Protein AF-A0A6A0BE75-F1 (afdb_monomer_lite)

Organism: NCBI:txid2709157

Sequence (128 aa):
MAEKKIVRLNNDYTNQRLNTLQTSYKKVPKRKHLGLILITVILLMALPTINLVKSYETLQSRKALKAEYQEKSVALDKQVEIKKADIKKLKDPIFVEKYARAKFSYSKDGEKVFSIPELADGGMTKGK

Foldseek 3Di:
DDDDPDDDDPDPVVVVVVVVVVVVVPPDPPCVCVVVVVVVVVVVVVVVVVVVVVVVVVVVVVVVVVVVVVVVVVLVVVVVVLVVVVVVLVPDPVLVVQLCCQQVVDDDPPDDHDHDPVCNRSPRDDDD

pLDDT: mean 81.22, std 9.72, range [45.25, 93.0]

Secondary structure (DSSP, 8-state):
------PPP--HHHHHHHHHHHHHHT-----TTHHHHHHHHHHHHHHHHHHHHHHHHHHHHHHHHHHHHHHHHHHHHHHHHHHHHHHHHHT-HHHHHHHHHHHH----TTPPP---GGGTTTT-----

Structure (mmCIF, N/CA/C/O backbone):
data_AF-A0A6A0BE75-F1
#
_entry.id   AF-A0A6A0BE75-F1
#
loop_
_atom_site.group_PDB
_atom_site.id
_atom_site.type_symbol
_atom_site.label_atom_id
_atom_site.label_alt_id
_atom_site.label_comp_id
_atom_site.label_asym_id
_atom_site.label_entity_id
_atom_site.label_seq_id
_atom_site.pdbx_PDB_ins_code
_atom_site.Cartn_x
_atom_site.Cartn_y
_atom_site.Cartn_z
_atom_site.occupancy
_atom_site.B_iso_or_equiv
_atom_site.auth_seq_id
_atom_site.auth_comp_id
_atom_site.auth_asym_id
_atom_site.auth_atom_id
_atom_site.pdbx_PDB_model_num
ATOM 1 N N . MET A 1 1 ? -67.648 15.003 59.888 1.00 45.25 1 MET A N 1
ATOM 2 C CA . MET A 1 1 ? -67.403 13.561 59.659 1.00 45.25 1 MET A CA 1
ATOM 3 C C . MET A 1 1 ? -66.865 12.993 60.964 1.00 45.25 1 MET A C 1
ATOM 5 O O . MET A 1 1 ? -65.898 13.544 61.466 1.00 45.25 1 MET A O 1
ATOM 9 N N . ALA A 1 2 ? -67.544 12.024 61.584 1.00 56.28 2 ALA A N 1
ATOM 10 C CA . ALA A 1 2 ? -67.184 11.537 62.919 1.00 56.28 2 ALA A CA 1
ATOM 11 C C . ALA A 1 2 ? -65.972 10.592 62.858 1.00 56.28 2 ALA A C 1
ATOM 13 O O . ALA A 1 2 ? -65.970 9.630 62.090 1.00 56.28 2 ALA A O 1
ATOM 14 N N . GLU A 1 3 ? -64.948 10.868 63.665 1.00 64.25 3 GLU A N 1
ATOM 15 C CA . GLU A 1 3 ? -63.747 10.044 63.776 1.00 64.25 3 GLU A CA 1
ATOM 16 C C . GLU A 1 3 ? -64.084 8.732 64.497 1.00 64.25 3 GLU A C 1
ATOM 18 O O . GLU A 1 3 ? -64.450 8.703 65.674 1.00 64.25 3 GLU A O 1
ATOM 23 N N . LYS A 1 4 ? -64.011 7.616 63.767 1.00 66.94 4 LYS A N 1
ATOM 24 C CA . LYS A 1 4 ? -64.280 6.288 64.319 1.00 66.94 4 LYS A CA 1
ATOM 25 C C . LYS A 1 4 ? -63.107 5.883 65.212 1.00 66.94 4 LYS A C 1
ATOM 27 O O . LYS A 1 4 ? -62.081 5.416 64.725 1.00 66.94 4 LYS A O 1
ATOM 32 N N . LYS A 1 5 ? -63.265 6.046 66.526 1.00 66.62 5 LYS A N 1
ATOM 33 C CA . LYS A 1 5 ? -62.273 5.640 67.528 1.00 66.62 5 LYS A CA 1
ATOM 34 C C . LYS A 1 5 ? -62.240 4.113 67.650 1.00 66.62 5 LYS A C 1
ATOM 36 O O . LYS A 1 5 ? -63.008 3.515 68.400 1.00 66.62 5 LYS A O 1
ATOM 41 N N . ILE A 1 6 ? -61.370 3.468 66.880 1.00 70.44 6 ILE A N 1
ATOM 42 C CA . ILE A 1 6 ? -61.184 2.014 66.932 1.00 70.44 6 ILE A CA 1
ATOM 43 C C . ILE A 1 6 ? -60.235 1.696 68.092 1.00 70.44 6 ILE A C 1
ATOM 45 O O . ILE A 1 6 ? -59.037 1.968 68.021 1.00 70.44 6 ILE A O 1
ATOM 49 N N . VAL A 1 7 ? -60.768 1.122 69.172 1.00 73.38 7 VAL A N 1
ATOM 50 C CA . VAL A 1 7 ? -59.958 0.631 70.294 1.00 73.38 7 VAL A CA 1
ATOM 51 C C . VAL A 1 7 ? -59.399 -0.737 69.921 1.00 73.38 7 VAL A C 1
ATOM 53 O O . VAL A 1 7 ? -60.139 -1.655 69.572 1.00 73.38 7 VAL A O 1
ATOM 56 N N . ARG A 1 8 ? -58.073 -0.868 69.958 1.00 69.12 8 ARG A N 1
ATOM 57 C CA . ARG A 1 8 ? -57.385 -2.132 69.686 1.00 69.12 8 ARG A CA 1
ATOM 58 C C . ARG A 1 8 ? -57.340 -2.950 70.973 1.00 69.12 8 ARG A C 1
ATOM 60 O O . ARG A 1 8 ? -57.074 -2.402 72.039 1.00 69.12 8 ARG A O 1
ATOM 67 N N . LEU A 1 9 ? -57.574 -4.253 70.866 1.00 78.25 9 LEU A N 1
ATOM 68 C CA . LEU A 1 9 ? -57.411 -5.174 71.988 1.00 78.25 9 LEU A CA 1
ATOM 69 C C . LEU A 1 9 ? -55.919 -5.270 72.332 1.00 78.25 9 LEU A C 1
ATOM 71 O O . LEU A 1 9 ? -55.118 -5.700 71.502 1.00 78.25 9 LEU A O 1
ATOM 75 N N . ASN A 1 10 ? -55.549 -4.843 73.541 1.00 77.31 10 ASN A N 1
ATOM 76 C CA . ASN A 1 10 ? -54.196 -5.005 74.063 1.00 77.31 10 ASN A CA 1
ATOM 77 C C . ASN A 1 10 ? -54.079 -6.401 74.681 1.00 77.31 10 ASN A C 1
ATOM 79 O O . ASN A 1 10 ? -54.441 -6.605 75.837 1.00 77.31 10 ASN A O 1
ATOM 83 N N . ASN A 1 11 ? -53.658 -7.377 73.879 1.00 86.06 11 ASN A N 1
ATOM 84 C CA . ASN A 1 11 ? -53.368 -8.723 74.355 1.00 86.06 11 ASN A CA 1
ATOM 85 C C . ASN A 1 11 ? -52.133 -9.301 73.653 1.00 86.06 11 ASN A C 1
ATOM 87 O O . ASN A 1 11 ? -51.757 -8.883 72.550 1.00 86.06 11 ASN A O 1
ATOM 91 N N . ASP A 1 12 ? -51.519 -10.291 74.295 1.00 84.00 12 ASP A N 1
ATOM 92 C CA . ASP A 1 12 ? -50.271 -10.897 73.826 1.00 84.00 12 ASP A CA 1
ATOM 93 C C . ASP A 1 12 ? -50.418 -11.534 72.442 1.00 84.00 12 ASP A C 1
ATOM 95 O O . ASP A 1 12 ? -49.524 -11.419 71.603 1.00 84.00 12 ASP A O 1
ATOM 99 N N . TYR A 1 13 ? -51.582 -12.121 72.154 1.00 84.25 13 TYR A N 1
ATOM 100 C CA . TYR A 1 13 ? -51.882 -12.729 70.859 1.00 84.25 13 TYR A CA 1
ATOM 101 C C . TYR A 1 13 ? -51.877 -11.705 69.710 1.00 84.25 13 TYR A C 1
ATOM 103 O O . TYR A 1 13 ? -51.253 -11.919 68.667 1.00 84.25 13 TYR A O 1
ATOM 111 N N . THR A 1 14 ? -52.530 -10.557 69.900 1.00 84.31 14 THR A N 1
ATOM 112 C CA . THR A 1 14 ? -52.620 -9.481 68.900 1.00 84.31 14 THR A CA 1
ATOM 113 C C . THR A 1 14 ? -51.251 -8.845 68.688 1.00 84.31 14 THR A C 1
ATOM 115 O O . THR A 1 14 ? -50.860 -8.593 67.546 1.00 84.31 14 THR A O 1
ATOM 118 N N . ASN A 1 15 ? -50.482 -8.661 69.763 1.00 84.38 15 ASN A N 1
ATOM 119 C CA . ASN A 1 15 ? -49.119 -8.137 69.695 1.00 84.38 15 ASN A CA 1
ATOM 120 C C . ASN A 1 15 ? -48.167 -9.106 68.966 1.00 84.38 15 ASN A C 1
ATOM 122 O O . ASN A 1 15 ? -47.417 -8.684 68.082 1.00 84.38 15 ASN A O 1
ATOM 126 N N . GLN A 1 16 ? -48.240 -10.414 69.237 1.00 85.62 16 GLN A N 1
ATOM 127 C CA . GLN A 1 16 ? -47.463 -11.426 68.508 1.00 85.62 16 GLN A CA 1
ATOM 128 C C . GLN A 1 16 ? -47.844 -11.500 67.023 1.00 85.62 16 GLN A C 1
ATOM 130 O O . GLN A 1 16 ? -46.965 -11.559 66.154 1.00 85.62 16 GLN A O 1
ATOM 135 N N . ARG A 1 17 ? -49.140 -11.443 66.697 1.00 84.38 17 ARG A N 1
ATOM 136 C CA . ARG A 1 17 ? -49.616 -11.432 65.304 1.00 84.38 17 ARG A CA 1
ATOM 137 C C . ARG A 1 17 ? -49.134 -10.188 64.553 1.00 84.38 17 ARG A C 1
ATOM 139 O O . ARG A 1 17 ? -48.715 -10.284 63.403 1.00 84.38 17 ARG A O 1
ATOM 146 N N . LEU A 1 18 ? -49.129 -9.026 65.200 1.00 83.44 18 LEU A N 1
ATOM 147 C CA . LEU A 1 18 ? -48.601 -7.795 64.609 1.00 83.44 18 LEU A CA 1
ATOM 148 C C . LEU A 1 18 ? -47.086 -7.858 64.401 1.00 83.44 18 LEU A C 1
ATOM 150 O O . LEU A 1 18 ? -46.615 -7.481 63.331 1.00 83.44 18 LEU A O 1
ATOM 154 N N . ASN A 1 19 ? -46.327 -8.386 65.362 1.00 81.88 19 ASN A N 1
ATOM 155 C CA . ASN A 1 19 ? -44.876 -8.546 65.231 1.00 81.88 19 ASN A CA 1
ATOM 156 C C . ASN A 1 19 ? -44.491 -9.548 64.126 1.00 81.88 19 ASN A C 1
ATOM 158 O O . ASN A 1 19 ? -43.562 -9.307 63.353 1.00 81.88 19 ASN A O 1
ATOM 162 N N . THR A 1 20 ? -45.231 -10.650 63.980 1.00 80.94 20 THR A N 1
ATOM 163 C CA . THR A 1 20 ? -45.013 -11.631 62.897 1.00 80.94 20 THR A CA 1
ATOM 164 C C . THR A 1 20 ? -45.361 -11.066 61.517 1.00 80.94 20 THR A C 1
ATOM 166 O O . THR A 1 20 ? -44.637 -11.301 60.547 1.00 80.94 20 THR A O 1
ATOM 169 N N . LEU A 1 21 ? -46.411 -10.246 61.419 1.00 80.06 21 LEU A N 1
ATOM 170 C CA . LEU A 1 21 ? -46.724 -9.511 60.193 1.00 80.06 21 LEU A CA 1
ATOM 171 C C . LEU A 1 21 ? -45.642 -8.469 59.886 1.00 80.06 21 LEU A C 1
ATOM 173 O O . LEU A 1 21 ? -45.099 -8.464 58.785 1.00 80.06 21 LEU A O 1
ATOM 177 N N . GLN A 1 22 ? -45.250 -7.641 60.855 1.00 74.81 22 GLN A N 1
ATOM 178 C CA . GLN A 1 22 ? -44.204 -6.631 60.666 1.00 74.81 22 GLN A CA 1
ATOM 179 C C . GLN A 1 22 ? -42.858 -7.242 60.266 1.00 74.81 22 GLN A C 1
ATOM 181 O O . GLN A 1 22 ? -42.190 -6.704 59.389 1.00 74.81 22 GLN A O 1
ATOM 186 N N . THR A 1 23 ? -42.461 -8.373 60.851 1.00 68.94 23 THR A N 1
ATOM 187 C CA . THR A 1 23 ? -41.228 -9.075 60.455 1.00 68.94 23 THR A CA 1
ATOM 188 C C . THR A 1 23 ? -41.327 -9.682 59.056 1.00 68.94 23 THR A C 1
ATOM 190 O O . THR A 1 23 ? -40.330 -9.695 58.337 1.00 68.94 23 THR A O 1
ATOM 193 N N . SER A 1 24 ? -42.515 -10.114 58.625 1.00 66.94 24 SER A N 1
ATOM 194 C CA . SER A 1 24 ? -42.754 -10.604 57.260 1.00 66.94 24 SER A CA 1
ATOM 195 C C . SER A 1 24 ? -42.716 -9.475 56.223 1.00 66.94 24 SER A C 1
ATOM 197 O O . SER A 1 24 ? -42.100 -9.641 55.175 1.00 66.94 24 SER A O 1
ATOM 199 N N . TYR A 1 25 ? -43.281 -8.305 56.540 1.00 64.44 25 TYR A N 1
ATOM 200 C CA . TYR A 1 25 ? -43.224 -7.110 55.685 1.00 64.44 25 TYR A CA 1
ATOM 201 C C . TYR A 1 25 ? -41.837 -6.443 55.666 1.00 64.44 25 TYR A C 1
ATOM 203 O O . TYR A 1 25 ? -41.450 -5.858 54.659 1.00 64.44 25 TYR A O 1
ATOM 211 N N . LYS A 1 26 ? -41.058 -6.549 56.752 1.00 61.91 26 LYS A N 1
ATOM 212 C CA . LYS A 1 26 ? -39.692 -5.998 56.853 1.00 61.91 26 LYS A CA 1
ATOM 213 C C . LYS A 1 26 ? -38.597 -6.931 56.332 1.00 61.91 26 LYS A C 1
ATOM 215 O O . LYS A 1 26 ? -37.424 -6.552 56.359 1.00 61.91 26 LYS A O 1
ATOM 220 N N . LYS A 1 27 ? -38.926 -8.137 55.850 1.00 64.44 27 LYS A N 1
ATOM 221 C CA . LYS A 1 27 ? -37.949 -9.015 55.188 1.00 64.44 27 LYS A CA 1
ATOM 222 C C . LYS A 1 27 ? -37.565 -8.419 53.834 1.00 64.44 27 LYS A C 1
ATOM 224 O O . LYS A 1 27 ? -38.110 -8.778 52.795 1.00 64.44 27 LYS A O 1
ATOM 229 N N . VAL A 1 28 ? -36.582 -7.521 53.853 1.00 65.88 28 VAL A N 1
ATOM 230 C CA . VAL A 1 28 ? -35.883 -7.082 52.646 1.00 65.88 28 VAL A CA 1
ATOM 231 C C . VAL A 1 28 ? -35.330 -8.322 51.937 1.00 65.88 28 VAL A C 1
ATOM 233 O O . VAL A 1 28 ? -34.631 -9.126 52.569 1.00 65.88 28 VAL A O 1
ATOM 236 N N . PRO A 1 29 ? -35.646 -8.522 50.646 1.00 68.81 29 PRO A N 1
ATOM 237 C CA . PRO A 1 29 ? -35.122 -9.654 49.904 1.00 68.81 29 PRO A CA 1
ATOM 238 C C . PRO A 1 29 ? -33.595 -9.586 49.947 1.00 68.81 29 PRO A C 1
ATOM 240 O O . PRO A 1 29 ? -33.004 -8.540 49.672 1.00 68.81 29 PRO A O 1
ATOM 243 N N . LYS A 1 30 ? -32.945 -10.695 50.317 1.00 68.75 30 LYS A N 1
ATOM 244 C CA . LYS A 1 30 ? -31.483 -10.788 50.437 1.00 68.75 30 LYS A CA 1
ATOM 245 C C . LYS A 1 30 ? -30.841 -10.780 49.044 1.00 68.75 30 LYS A C 1
ATOM 247 O O . LYS A 1 30 ? -30.305 -11.781 48.586 1.00 68.75 30 LYS A O 1
ATOM 252 N N . ARG A 1 31 ? -30.866 -9.633 48.365 1.00 71.50 31 ARG A N 1
ATOM 253 C CA . ARG A 1 31 ? -30.269 -9.390 47.041 1.00 71.50 31 ARG A CA 1
ATOM 254 C C . ARG A 1 31 ? -28.756 -9.153 47.141 1.00 71.50 31 ARG A C 1
ATOM 256 O O . ARG A 1 31 ? -28.213 -8.294 46.458 1.00 71.50 31 ARG A O 1
ATOM 263 N N . LYS A 1 32 ? -28.068 -9.902 48.011 1.00 73.06 32 LYS A N 1
ATOM 264 C CA . LYS A 1 32 ? -26.640 -9.700 48.321 1.00 73.06 32 LYS A CA 1
ATOM 265 C C . LYS A 1 32 ? -25.751 -9.858 47.084 1.00 73.06 32 LYS A C 1
ATOM 267 O O . LYS A 1 32 ? -24.742 -9.181 46.958 1.00 73.06 32 LYS A O 1
ATOM 272 N N . HIS A 1 33 ? -26.171 -10.714 46.154 1.00 79.94 33 HIS A N 1
ATOM 273 C CA . HIS A 1 33 ? -25.459 -10.980 44.907 1.00 79.94 33 HIS A CA 1
ATOM 274 C C . HIS A 1 33 ? -25.910 -10.089 43.745 1.00 79.94 33 HIS A C 1
ATOM 276 O O . HIS A 1 33 ? -25.259 -10.092 42.710 1.00 79.94 33 HIS A O 1
ATOM 282 N N . LEU A 1 34 ? -26.985 -9.300 43.894 1.00 83.19 34 LEU A N 1
ATOM 283 C CA . LEU A 1 34 ? -27.497 -8.476 42.794 1.00 83.19 34 LEU A CA 1
ATOM 284 C C . LEU A 1 34 ? -26.501 -7.377 42.402 1.00 83.19 34 LEU A C 1
ATOM 286 O O . LEU A 1 34 ? -26.330 -7.116 41.219 1.00 83.19 34 LEU A O 1
ATOM 290 N N . GLY A 1 35 ? -25.796 -6.793 43.376 1.00 84.06 35 GLY A N 1
ATOM 291 C CA . GLY A 1 35 ? -24.708 -5.850 43.098 1.00 84.06 35 GLY A CA 1
ATOM 292 C C . GLY A 1 35 ? -23.541 -6.505 42.356 1.00 84.06 35 GLY A C 1
ATOM 293 O O . GLY A 1 35 ? -23.028 -5.934 41.401 1.00 84.06 35 GLY A O 1
ATOM 294 N N . LEU A 1 36 ? -23.178 -7.738 42.734 1.00 86.75 36 LEU A N 1
ATOM 295 C CA . LEU A 1 36 ? -22.124 -8.506 42.064 1.00 86.75 36 LEU A CA 1
ATOM 296 C C . LEU A 1 36 ? -22.502 -8.826 40.608 1.00 86.75 36 LEU A C 1
ATOM 298 O O . LEU A 1 36 ? -21.681 -8.647 39.718 1.00 86.75 36 LEU A O 1
ATOM 302 N N . ILE A 1 37 ? -23.754 -9.239 40.371 1.00 89.44 37 ILE A N 1
ATOM 303 C CA . ILE A 1 37 ? -24.296 -9.517 39.031 1.00 89.44 37 ILE A CA 1
ATOM 304 C C . ILE A 1 37 ? -24.321 -8.243 38.174 1.00 89.44 37 ILE A C 1
ATOM 306 O O . ILE A 1 37 ? -24.013 -8.280 36.987 1.00 89.44 37 ILE A O 1
ATOM 310 N N . LEU A 1 38 ? -24.666 -7.096 38.763 1.00 89.06 3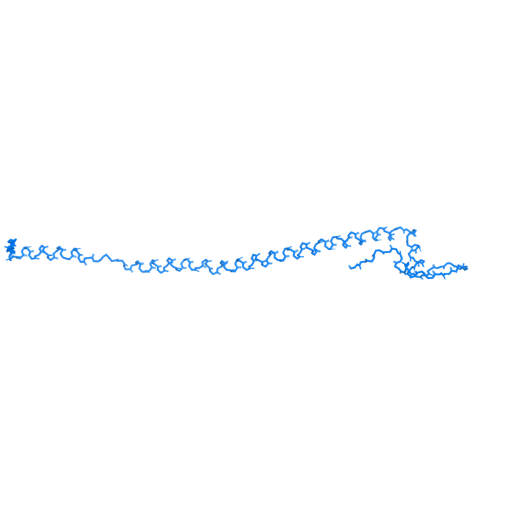8 LEU A N 1
ATOM 311 C CA . LEU A 1 38 ? -24.683 -5.825 38.041 1.00 89.06 38 LEU A CA 1
ATOM 312 C C . LEU A 1 38 ? -23.268 -5.414 37.596 1.00 89.06 38 LEU A C 1
ATOM 314 O O . LEU A 1 38 ? -23.072 -5.010 36.452 1.00 89.06 38 LEU A O 1
ATOM 318 N N . ILE A 1 39 ? -22.276 -5.583 38.474 1.00 89.56 39 ILE A N 1
ATOM 319 C CA . ILE A 1 39 ? -20.865 -5.309 38.168 1.00 89.56 39 ILE A CA 1
ATOM 320 C C . ILE A 1 39 ? -20.350 -6.255 37.078 1.00 89.56 39 ILE A C 1
ATOM 322 O O . ILE A 1 39 ? -19.684 -5.799 36.150 1.00 89.56 39 ILE A O 1
ATOM 326 N N . THR A 1 40 ? -20.675 -7.551 37.137 1.00 90.00 40 THR A N 1
ATOM 327 C CA . THR A 1 40 ? -20.229 -8.507 36.111 1.00 90.00 40 THR A CA 1
ATOM 328 C C . THR A 1 40 ? -20.853 -8.237 34.745 1.00 90.00 40 THR A C 1
ATOM 330 O O . THR A 1 40 ? -20.150 -8.353 33.744 1.00 90.00 40 THR A O 1
ATOM 333 N N . VAL A 1 41 ? -22.122 -7.822 34.676 1.00 90.75 41 VAL A N 1
ATOM 334 C CA . VAL A 1 41 ? -22.771 -7.433 33.409 1.00 90.75 41 VAL A CA 1
ATOM 335 C C . VAL A 1 41 ? -22.117 -6.188 32.801 1.00 90.75 41 VAL A C 1
ATOM 337 O O . VAL A 1 41 ? -21.829 -6.176 31.604 1.00 90.75 41 VAL A O 1
ATOM 340 N N . ILE A 1 42 ? -21.823 -5.167 33.613 1.00 88.69 42 ILE A N 1
ATOM 341 C CA . ILE A 1 42 ? -21.121 -3.956 33.152 1.00 88.69 42 ILE A CA 1
ATOM 342 C C . ILE A 1 42 ? -19.719 -4.311 32.640 1.00 88.69 42 ILE A C 1
ATOM 344 O O . ILE A 1 42 ? -19.310 -3.844 31.577 1.00 88.69 42 ILE A O 1
ATOM 348 N N . LEU A 1 43 ? -19.001 -5.178 33.356 1.00 90.00 43 LEU A N 1
ATOM 349 C CA . LEU A 1 43 ? -17.661 -5.613 32.968 1.00 90.00 43 LEU A CA 1
ATOM 350 C C . LEU A 1 43 ? -17.680 -6.417 31.656 1.00 90.00 43 LEU A C 1
ATOM 352 O O . LEU A 1 43 ? -16.861 -6.170 30.773 1.00 90.00 43 LEU A O 1
ATOM 356 N N . LEU A 1 44 ? -18.648 -7.324 31.490 1.00 88.44 44 LEU A N 1
ATOM 357 C CA . LEU A 1 44 ? -18.837 -8.098 30.258 1.00 88.44 44 LEU A CA 1
ATOM 358 C C . LEU A 1 44 ? -19.148 -7.212 29.048 1.00 88.44 44 LEU A C 1
ATOM 360 O O . LEU A 1 44 ? -18.666 -7.500 27.955 1.00 88.44 44 LEU A O 1
ATOM 364 N N . MET A 1 45 ? -19.912 -6.130 29.230 1.00 84.00 45 MET A N 1
ATOM 365 C CA . MET A 1 45 ? -20.172 -5.166 28.157 1.00 84.00 45 MET A CA 1
ATOM 366 C C . MET A 1 45 ? -18.978 -4.254 27.849 1.00 84.00 45 MET A C 1
ATOM 368 O O . MET A 1 45 ? -18.827 -3.834 26.705 1.00 84.00 45 MET A O 1
ATOM 372 N N . ALA A 1 46 ? -18.117 -3.956 28.824 1.00 80.31 46 ALA A N 1
ATOM 373 C CA . ALA A 1 46 ? -16.960 -3.080 28.629 1.00 80.31 46 ALA A CA 1
ATOM 374 C C . ALA A 1 46 ? -15.794 -3.751 27.873 1.00 80.31 46 ALA A C 1
ATOM 376 O O . ALA A 1 46 ? -15.031 -3.077 27.186 1.00 80.31 46 ALA A O 1
ATOM 377 N N . LEU A 1 47 ? -15.644 -5.074 27.964 1.00 73.00 47 LEU A N 1
ATOM 378 C CA . LEU A 1 47 ? -14.576 -5.810 27.271 1.00 73.00 47 LEU A CA 1
ATOM 379 C C . LEU A 1 47 ? -14.625 -5.700 25.726 1.00 73.00 47 LEU A C 1
ATOM 381 O O . LEU A 1 47 ? -13.590 -5.401 25.124 1.00 73.00 47 LEU A O 1
ATOM 385 N N . PRO A 1 48 ? -15.771 -5.902 25.043 1.00 75.25 48 PRO A N 1
ATOM 386 C CA . PRO A 1 48 ? -15.834 -5.823 23.581 1.00 75.25 48 PRO A CA 1
ATOM 387 C C . PRO A 1 48 ? -15.747 -4.392 23.028 1.00 75.25 48 PRO A C 1
ATOM 389 O O . PRO A 1 48 ? -15.339 -4.212 21.878 1.00 75.25 48 PRO A O 1
ATOM 392 N N . THR A 1 49 ? -16.084 -3.360 23.810 1.00 69.00 49 THR A N 1
ATOM 393 C CA . THR A 1 49 ? -16.111 -1.970 23.314 1.00 69.00 49 THR A CA 1
ATOM 394 C C . THR A 1 49 ? -14.716 -1.415 23.026 1.00 69.00 49 THR A C 1
ATOM 396 O O . THR A 1 49 ? -14.550 -0.648 22.077 1.00 69.00 49 THR A O 1
ATOM 399 N N . ILE A 1 50 ? -13.687 -1.869 23.749 1.00 69.38 50 ILE A N 1
ATOM 400 C CA . ILE A 1 50 ? -12.286 -1.457 23.537 1.00 69.38 50 ILE A CA 1
ATOM 401 C C . ILE A 1 50 ? -11.782 -1.873 22.141 1.00 69.38 50 ILE A C 1
ATOM 403 O O . ILE A 1 50 ? -10.937 -1.201 21.544 1.00 69.38 50 ILE A O 1
ATOM 407 N N . ASN A 1 51 ? -12.315 -2.966 21.586 1.00 69.38 51 ASN A N 1
ATOM 408 C CA . ASN A 1 51 ? -11.891 -3.497 20.289 1.00 69.38 51 ASN A CA 1
ATOM 409 C C . ASN A 1 51 ? -12.621 -2.838 19.099 1.00 69.38 51 ASN A C 1
ATOM 411 O O . ASN A 1 51 ? -12.143 -2.871 17.962 1.00 69.38 51 ASN A O 1
ATOM 415 N N . LEU A 1 52 ? -13.765 -2.196 19.353 1.00 67.69 52 LEU A N 1
ATOM 416 C CA . LEU A 1 52 ? -14.626 -1.622 18.317 1.00 67.69 52 LEU A CA 1
ATOM 417 C C . LEU A 1 52 ? -14.003 -0.381 17.658 1.00 67.69 52 LEU A C 1
ATOM 419 O O . LEU A 1 52 ? -14.038 -0.244 16.438 1.00 67.69 52 LEU A O 1
ATOM 423 N N . VAL A 1 53 ? -13.366 0.487 18.450 1.00 69.38 53 VAL A N 1
ATOM 424 C CA . VAL A 1 53 ? -12.708 1.710 17.948 1.00 69.38 53 VAL A CA 1
ATOM 425 C C . VAL A 1 53 ? -11.502 1.363 17.072 1.00 69.38 53 VAL A C 1
ATOM 427 O O . VAL A 1 53 ? -11.368 1.873 15.962 1.00 69.38 53 VAL A O 1
ATOM 430 N N . LYS A 1 54 ? -10.671 0.407 17.511 1.00 69.31 54 LYS A N 1
ATOM 431 C CA . LYS A 1 54 ? -9.546 -0.104 16.708 1.00 69.31 54 LYS A CA 1
ATOM 432 C C . LYS A 1 54 ? -10.024 -0.729 15.398 1.00 69.31 54 LYS A C 1
ATOM 434 O O . LYS A 1 54 ? -9.372 -0.586 14.366 1.00 69.31 54 LYS A O 1
ATOM 439 N N . SER A 1 55 ? -11.177 -1.393 15.419 1.00 70.12 55 SER A N 1
ATOM 440 C CA . SER A 1 55 ? -11.778 -1.977 14.218 1.00 70.12 55 SER A CA 1
ATOM 441 C C . SER A 1 55 ? -12.197 -0.906 13.203 1.00 70.12 55 SER A C 1
ATOM 443 O O . SER A 1 55 ? -12.029 -1.119 12.008 1.00 70.12 55 SER A O 1
ATOM 445 N N . TYR A 1 56 ? -12.660 0.266 13.649 1.00 71.50 56 TYR A N 1
ATOM 446 C CA . TYR A 1 56 ? -13.005 1.379 12.755 1.00 71.50 56 TYR A CA 1
ATOM 447 C C . TYR A 1 56 ? -11.773 2.039 12.122 1.00 71.50 56 TYR A C 1
ATOM 449 O O . TYR A 1 56 ? -11.718 2.190 10.900 1.00 71.50 56 TYR A O 1
ATOM 457 N N . GLU A 1 57 ? -10.756 2.351 12.926 1.00 74.94 57 GLU A N 1
ATOM 458 C CA . GLU A 1 57 ? -9.485 2.923 12.447 1.00 74.94 57 GLU A CA 1
ATOM 459 C C . GLU A 1 57 ? -8.771 1.990 11.451 1.00 74.94 57 GLU A C 1
ATOM 461 O O . GLU A 1 57 ? -8.278 2.396 10.391 1.00 74.94 57 GLU A O 1
ATOM 466 N N . THR A 1 58 ? -8.767 0.687 11.744 1.00 74.75 58 THR A N 1
ATOM 467 C CA . THR A 1 58 ? -8.184 -0.319 10.843 1.00 74.75 58 THR A CA 1
ATOM 468 C C . THR A 1 58 ? -8.990 -0.485 9.554 1.00 74.75 58 THR A C 1
ATOM 470 O O . THR A 1 58 ? -8.409 -0.756 8.504 1.00 74.75 58 THR A O 1
ATOM 473 N N . LEU A 1 59 ? -10.311 -0.290 9.578 1.00 78.88 59 LEU A N 1
ATOM 474 C CA . LEU A 1 59 ? -11.134 -0.354 8.369 1.00 78.88 59 LEU A CA 1
ATOM 475 C C . LEU A 1 59 ? -10.845 0.818 7.424 1.00 78.88 59 LEU A C 1
ATOM 477 O O . LEU A 1 59 ? -10.746 0.623 6.211 1.00 78.88 59 LEU A O 1
ATOM 481 N N . GLN A 1 60 ? -10.697 2.023 7.976 1.00 78.31 60 GLN A N 1
ATOM 482 C CA . GLN A 1 60 ? -10.440 3.229 7.194 1.00 78.31 60 GLN A CA 1
ATOM 483 C C . GLN A 1 60 ? -9.042 3.204 6.568 1.00 78.31 60 GLN A C 1
ATOM 485 O O . GLN A 1 60 ? -8.901 3.420 5.362 1.00 78.31 60 GLN A O 1
ATOM 490 N N . SER A 1 61 ? -8.024 2.843 7.352 1.00 76.12 61 SER A N 1
ATOM 491 C CA . SER A 1 61 ? -6.654 2.667 6.850 1.00 76.12 61 SER A CA 1
ATOM 492 C C . SER A 1 61 ? -6.566 1.589 5.767 1.00 76.12 61 SER A C 1
ATOM 494 O O . SER A 1 61 ? -5.924 1.811 4.745 1.00 76.12 61 SER A O 1
ATOM 496 N N . ARG A 1 62 ? -7.277 0.459 5.906 1.00 78.19 62 ARG A N 1
ATOM 497 C CA . ARG A 1 62 ? -7.342 -0.584 4.863 1.00 78.19 62 ARG A CA 1
ATOM 498 C C . ARG A 1 62 ? -8.030 -0.115 3.582 1.00 78.19 62 ARG A C 1
ATOM 500 O O . ARG A 1 62 ? -7.613 -0.522 2.500 1.00 78.19 62 ARG A O 1
ATOM 507 N N . LYS A 1 63 ? -9.073 0.716 3.678 1.00 81.31 63 LYS A N 1
ATOM 508 C CA . LYS A 1 63 ? -9.736 1.303 2.500 1.00 81.31 63 LYS A CA 1
ATOM 509 C C . LYS A 1 63 ? -8.802 2.248 1.747 1.00 81.31 63 LYS A C 1
ATOM 511 O O . LYS A 1 63 ? -8.706 2.131 0.529 1.00 81.31 63 LYS A O 1
ATOM 516 N N . ALA A 1 64 ? -8.096 3.120 2.468 1.00 81.56 64 ALA A N 1
ATOM 517 C CA . ALA A 1 64 ? -7.105 4.020 1.880 1.00 81.56 64 ALA A CA 1
ATOM 518 C C . ALA A 1 64 ? -5.963 3.236 1.213 1.00 81.56 64 ALA A C 1
ATOM 520 O O . ALA A 1 64 ? -5.676 3.457 0.039 1.00 81.56 64 ALA A O 1
ATOM 521 N N . LEU A 1 65 ? -5.404 2.240 1.914 1.00 81.44 65 LEU A N 1
ATOM 522 C CA . LEU A 1 65 ? -4.379 1.355 1.355 1.00 81.44 65 LEU A CA 1
ATOM 523 C C . LEU A 1 65 ? -4.875 0.653 0.088 1.00 81.44 65 LEU A C 1
ATOM 525 O O . LEU A 1 65 ? -4.156 0.580 -0.899 1.00 81.44 65 LEU A O 1
ATOM 529 N N . LYS A 1 66 ? -6.108 0.132 0.091 1.00 85.69 66 LYS A N 1
ATOM 530 C CA . LYS A 1 66 ? -6.665 -0.569 -1.071 1.00 85.69 66 LYS A CA 1
ATOM 531 C C . LYS A 1 66 ? -6.748 0.342 -2.297 1.00 85.69 66 LYS A C 1
ATOM 533 O O . LYS A 1 66 ? -6.410 -0.118 -3.383 1.00 85.69 66 LYS A O 1
ATOM 538 N N . ALA A 1 67 ? -7.176 1.592 -2.126 1.00 87.00 67 ALA A N 1
ATOM 539 C CA . ALA A 1 67 ? -7.214 2.563 -3.217 1.00 87.00 67 ALA A CA 1
ATOM 540 C C . ALA A 1 67 ? -5.800 2.847 -3.753 1.00 87.00 67 ALA A C 1
ATOM 542 O O . ALA A 1 67 ? -5.565 2.730 -4.953 1.00 87.00 67 ALA A O 1
ATOM 543 N N . GLU A 1 68 ? -4.836 3.089 -2.862 1.00 88.19 68 GLU A N 1
ATOM 544 C CA . GLU A 1 68 ? -3.437 3.328 -3.235 1.00 88.19 68 GLU A CA 1
ATOM 545 C C . GLU A 1 68 ? -2.816 2.131 -3.980 1.00 88.19 68 GLU A C 1
ATOM 547 O O . GLU A 1 68 ? -2.168 2.292 -5.015 1.00 88.19 68 GLU A O 1
ATOM 552 N N . TYR A 1 69 ? -3.033 0.908 -3.489 1.00 86.31 69 TYR A N 1
ATOM 553 C CA . TYR A 1 69 ? -2.536 -0.306 -4.140 1.00 86.31 69 TYR A CA 1
ATOM 554 C C . TYR A 1 69 ? -3.214 -0.568 -5.486 1.00 86.31 69 TYR A C 1
ATOM 556 O O . TYR A 1 69 ? -2.557 -1.070 -6.396 1.00 86.31 69 TYR A O 1
ATOM 564 N N . GLN A 1 70 ? -4.494 -0.220 -5.644 1.00 87.94 70 GLN A N 1
ATOM 565 C CA . GLN A 1 70 ? -5.177 -0.321 -6.935 1.00 87.94 70 GLN A CA 1
ATOM 566 C C . GLN A 1 70 ? -4.580 0.646 -7.960 1.00 87.94 70 GLN A C 1
ATOM 568 O O . GLN A 1 70 ? -4.274 0.225 -9.075 1.00 87.94 70 GLN A O 1
ATOM 573 N N . GLU A 1 71 ? -4.345 1.903 -7.584 1.00 88.88 71 GLU A N 1
ATOM 574 C CA . GLU A 1 71 ? -3.701 2.880 -8.469 1.00 88.88 71 GLU A CA 1
ATOM 575 C C . GLU A 1 71 ? -2.285 2.448 -8.857 1.00 88.88 71 GLU A C 1
ATOM 577 O O . GLU A 1 71 ? -1.925 2.462 -10.039 1.00 88.88 71 GLU A O 1
ATOM 582 N N . LYS A 1 72 ? -1.500 1.986 -7.875 1.00 88.69 72 LYS A N 1
ATOM 583 C CA . LYS A 1 72 ? -0.160 1.442 -8.116 1.00 88.69 72 LYS A CA 1
ATOM 584 C C . LYS A 1 72 ? -0.206 0.237 -9.049 1.00 88.69 72 LYS A C 1
ATOM 586 O O . LYS A 1 72 ? 0.589 0.189 -9.980 1.00 88.69 72 LYS A O 1
ATOM 591 N N . SER A 1 73 ? -1.138 -0.696 -8.854 1.00 88.62 73 SER A N 1
ATOM 592 C CA . SER A 1 73 ? -1.285 -1.867 -9.727 1.00 88.62 73 SER A CA 1
ATOM 593 C C . SER A 1 73 ? -1.537 -1.451 -11.172 1.00 88.62 73 SER A C 1
ATOM 595 O O . SER A 1 73 ? -0.801 -1.870 -12.056 1.00 88.62 73 SER A O 1
ATOM 597 N N . VAL A 1 74 ? -2.497 -0.551 -11.411 1.00 91.56 74 VAL A N 1
ATOM 598 C CA . VAL A 1 74 ? -2.812 -0.067 -12.766 1.00 91.56 74 VAL A CA 1
ATOM 599 C C . VAL A 1 74 ? -1.610 0.636 -13.404 1.00 91.56 74 VAL A C 1
ATOM 601 O O . VAL A 1 74 ? -1.359 0.484 -14.601 1.00 91.56 74 VAL A O 1
ATOM 604 N N . ALA A 1 75 ? -0.847 1.410 -12.628 1.00 89.56 75 ALA A N 1
ATOM 605 C CA . ALA A 1 75 ? 0.371 2.046 -13.120 1.00 89.56 75 ALA A CA 1
ATOM 606 C C . ALA A 1 75 ? 1.464 1.019 -13.465 1.00 89.56 75 ALA A C 1
ATOM 608 O O . ALA A 1 75 ? 2.125 1.152 -14.499 1.00 89.56 75 ALA A O 1
ATOM 609 N N . LEU A 1 76 ? 1.645 -0.010 -12.631 1.00 90.00 76 LEU A N 1
ATOM 610 C CA . LEU A 1 76 ? 2.590 -1.095 -12.890 1.00 90.00 76 LEU A CA 1
ATOM 611 C C . LEU A 1 76 ? 2.190 -1.902 -14.128 1.00 90.00 76 LEU A C 1
ATOM 613 O O . LEU A 1 76 ? 3.051 -2.167 -14.963 1.00 90.00 76 LEU A O 1
ATOM 617 N N . ASP A 1 77 ? 0.910 -2.230 -14.287 1.00 91.31 77 ASP A N 1
ATOM 618 C CA . ASP A 1 77 ? 0.407 -2.983 -15.439 1.00 91.31 77 ASP A CA 1
ATOM 619 C C . ASP A 1 77 ? 0.703 -2.238 -16.746 1.00 91.31 77 ASP A C 1
ATOM 621 O O . ASP A 1 77 ? 1.285 -2.808 -17.671 1.00 91.31 77 ASP A O 1
ATOM 625 N N . LYS A 1 78 ? 0.445 -0.923 -16.784 1.00 89.19 78 LYS A N 1
ATOM 626 C CA . LYS A 1 78 ? 0.817 -0.068 -17.925 1.00 89.19 78 LYS A CA 1
ATOM 627 C C . LYS A 1 78 ? 2.320 -0.097 -18.206 1.00 89.19 78 LYS A C 1
ATOM 629 O O . LYS A 1 78 ? 2.732 -0.214 -19.359 1.00 89.19 78 LYS A O 1
ATOM 634 N N . GLN A 1 79 ? 3.159 -0.003 -17.172 1.00 88.25 79 GLN A N 1
ATOM 635 C CA . GLN A 1 79 ? 4.613 -0.082 -17.350 1.00 88.25 79 GLN A CA 1
ATOM 636 C C . GLN A 1 79 ? 5.061 -1.446 -17.881 1.00 88.25 79 GLN A C 1
ATOM 638 O O . GLN A 1 79 ? 5.976 -1.514 -18.704 1.00 88.25 79 GLN A O 1
ATOM 643 N N . VAL A 1 80 ? 4.438 -2.531 -17.423 1.00 90.88 80 VAL A N 1
ATOM 644 C CA . VAL A 1 80 ? 4.729 -3.885 -17.899 1.00 90.88 80 VAL A CA 1
ATOM 645 C C . VAL A 1 80 ? 4.349 -4.025 -19.370 1.00 90.88 80 VAL A C 1
ATOM 647 O O . VAL A 1 80 ? 5.146 -4.559 -20.143 1.00 90.88 80 VAL A O 1
ATOM 650 N N . GLU A 1 81 ? 3.194 -3.509 -19.788 1.00 90.56 81 GLU A N 1
ATOM 651 C CA . GLU A 1 81 ? 2.780 -3.524 -21.195 1.00 90.56 81 GLU A CA 1
ATOM 652 C C . GLU A 1 81 ? 3.745 -2.747 -22.095 1.00 90.56 81 GLU A C 1
ATOM 654 O O . GLU A 1 81 ? 4.183 -3.276 -23.120 1.00 90.56 81 GLU A O 1
ATOM 659 N N . ILE A 1 82 ? 4.143 -1.540 -21.679 1.00 89.31 82 ILE A N 1
ATOM 660 C CA . ILE A 1 82 ? 5.132 -0.715 -22.388 1.00 89.31 82 ILE A CA 1
ATOM 661 C C . ILE A 1 82 ? 6.454 -1.477 -22.536 1.00 89.31 82 ILE A C 1
ATOM 663 O O . ILE A 1 82 ? 6.949 -1.665 -23.649 1.00 89.31 82 ILE A O 1
ATOM 667 N N . LYS A 1 83 ? 6.995 -2.001 -21.429 1.00 89.12 83 LYS A N 1
ATOM 668 C CA . LYS A 1 83 ? 8.253 -2.766 -21.442 1.00 89.12 83 LYS A CA 1
ATOM 669 C C . LYS A 1 83 ? 8.148 -4.014 -22.313 1.00 89.12 83 LYS A C 1
ATOM 671 O O . LYS A 1 83 ? 9.085 -4.342 -23.035 1.00 89.12 83 LYS A O 1
ATOM 676 N N . LYS A 1 84 ? 7.012 -4.710 -22.287 1.00 91.19 84 LYS A N 1
ATOM 677 C CA . LYS A 1 84 ? 6.771 -5.893 -23.122 1.00 91.19 84 LYS A CA 1
ATOM 678 C C . LYS A 1 84 ? 6.721 -5.535 -24.608 1.00 91.19 84 LYS A C 1
ATOM 680 O O . LYS A 1 84 ? 7.257 -6.287 -25.426 1.00 91.19 84 LYS A O 1
ATOM 685 N N . ALA A 1 85 ? 6.115 -4.402 -24.960 1.00 89.25 85 ALA A N 1
ATOM 686 C CA . ALA A 1 85 ? 6.109 -3.890 -26.325 1.00 89.25 85 ALA A CA 1
ATOM 687 C C . ALA A 1 85 ? 7.527 -3.527 -26.790 1.00 89.25 85 ALA A C 1
ATOM 689 O O . ALA A 1 85 ? 7.926 -3.935 -27.881 1.00 89.25 85 ALA A O 1
ATOM 690 N N . ASP A 1 86 ? 8.317 -2.856 -25.952 1.00 88.81 86 ASP A N 1
ATOM 691 C CA . ASP A 1 86 ? 9.708 -2.525 -26.273 1.00 88.81 86 ASP A CA 1
ATOM 692 C C . ASP A 1 86 ? 10.583 -3.780 -26.406 1.00 88.81 86 ASP A C 1
ATOM 694 O O . ASP A 1 86 ? 11.334 -3.894 -27.373 1.00 88.81 86 ASP A O 1
ATOM 698 N N . ILE A 1 87 ? 10.419 -4.788 -25.540 1.00 89.81 87 ILE A N 1
ATOM 699 C CA . ILE A 1 87 ? 11.083 -6.098 -25.696 1.00 89.81 87 ILE A CA 1
ATOM 700 C C . ILE A 1 87 ? 10.732 -6.732 -27.047 1.00 89.81 87 ILE A C 1
ATOM 702 O O . ILE A 1 87 ? 11.594 -7.323 -27.695 1.00 89.81 87 ILE A O 1
ATOM 706 N N . LYS A 1 88 ? 9.475 -6.627 -27.494 1.00 91.44 88 LYS A N 1
ATOM 707 C CA . LYS A 1 88 ? 9.067 -7.149 -28.804 1.00 91.44 88 LYS A CA 1
ATOM 708 C C . LYS A 1 88 ? 9.767 -6.406 -29.945 1.00 91.44 88 LYS A C 1
ATOM 710 O O . LYS A 1 88 ? 10.207 -7.069 -30.879 1.00 91.44 88 LYS A O 1
ATOM 715 N N . LYS A 1 89 ? 9.916 -5.079 -29.853 1.00 88.69 89 LYS A N 1
ATOM 716 C CA . LYS A 1 89 ? 10.692 -4.286 -30.824 1.00 88.69 89 LYS A CA 1
ATOM 717 C C . LYS A 1 89 ? 12.167 -4.696 -30.824 1.00 88.69 89 LYS A C 1
ATOM 719 O O . LYS A 1 89 ? 12.733 -4.921 -31.881 1.00 88.69 89 LYS A O 1
ATOM 724 N N . LEU A 1 90 ? 12.769 -4.882 -29.649 1.00 88.19 90 LEU A N 1
ATOM 725 C CA . LEU A 1 90 ? 14.170 -5.305 -29.489 1.00 88.19 90 LEU A CA 1
ATOM 726 C C . LEU A 1 90 ? 14.470 -6.697 -30.063 1.00 88.19 90 LEU A C 1
ATOM 728 O O . LEU A 1 90 ? 15.620 -6.993 -30.364 1.00 88.19 90 LEU A O 1
ATOM 732 N N . LYS A 1 91 ? 13.459 -7.559 -30.207 1.00 91.31 91 LYS A N 1
ATOM 733 C CA . LYS A 1 91 ? 13.610 -8.866 -30.863 1.00 91.31 91 LYS A CA 1
ATOM 734 C C . LYS A 1 91 ? 13.644 -8.777 -32.389 1.00 91.31 91 LYS A C 1
ATOM 736 O O . LYS A 1 91 ? 14.060 -9.743 -33.022 1.00 91.31 91 LYS A O 1
ATOM 741 N N . ASP A 1 92 ? 13.187 -7.672 -32.974 1.00 93.00 92 ASP A N 1
ATOM 742 C CA . ASP A 1 92 ? 13.212 -7.469 -34.419 1.00 93.00 92 ASP A CA 1
ATOM 743 C C . ASP A 1 92 ? 14.604 -6.966 -34.855 1.00 93.00 92 ASP A C 1
ATOM 745 O O . ASP A 1 92 ? 15.011 -5.867 -34.461 1.00 93.00 92 ASP A O 1
ATOM 749 N N . PRO A 1 93 ? 15.349 -7.728 -35.678 1.00 91.25 93 PRO A N 1
ATOM 750 C CA . PRO A 1 93 ? 16.687 -7.337 -36.118 1.00 91.25 93 PRO A CA 1
ATOM 751 C C . PRO A 1 93 ? 16.700 -6.015 -36.902 1.00 91.25 93 PRO A C 1
ATOM 753 O O . PRO A 1 93 ? 17.648 -5.240 -36.767 1.00 91.25 93 PRO A O 1
ATOM 756 N N . ILE A 1 94 ? 15.641 -5.709 -37.664 1.00 91.31 94 ILE A N 1
ATOM 757 C CA . ILE A 1 94 ? 15.536 -4.456 -38.430 1.00 91.31 94 ILE A CA 1
ATOM 758 C C . ILE A 1 94 ? 15.401 -3.268 -37.474 1.00 91.31 94 ILE A C 1
ATOM 760 O O . ILE A 1 94 ? 15.977 -2.198 -37.696 1.00 91.31 94 ILE A O 1
ATOM 764 N N . PHE A 1 95 ? 14.636 -3.446 -36.397 1.00 91.62 95 PHE A N 1
ATOM 765 C CA . PHE A 1 95 ? 14.479 -2.424 -35.373 1.00 91.62 95 PHE A CA 1
ATOM 766 C C . PHE A 1 95 ? 15.793 -2.175 -34.629 1.00 91.62 95 PHE A C 1
ATOM 768 O O . PHE A 1 95 ? 16.154 -1.018 -34.434 1.00 91.62 95 PHE A O 1
ATOM 775 N N . VAL A 1 96 ? 16.537 -3.225 -34.266 1.00 91.12 96 VAL A N 1
ATOM 776 C CA . VAL A 1 96 ? 1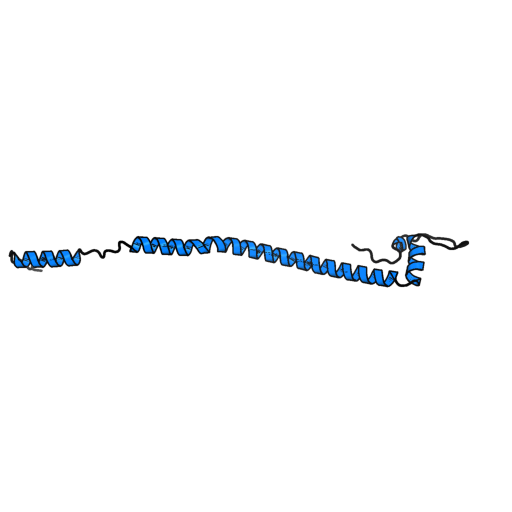7.835 -3.098 -33.577 1.00 91.12 96 VAL A CA 1
ATOM 777 C C . VAL A 1 96 ? 18.853 -2.341 -34.427 1.00 91.12 96 VAL A C 1
ATOM 779 O O . VAL A 1 96 ? 19.552 -1.469 -33.911 1.00 91.12 96 VAL A O 1
ATOM 782 N N . GLU A 1 97 ? 18.906 -2.610 -35.731 1.00 90.00 97 GLU A N 1
ATOM 783 C CA . GLU A 1 97 ? 19.790 -1.887 -36.648 1.00 90.00 97 GLU A CA 1
ATOM 784 C C . GLU A 1 97 ? 19.431 -0.392 -36.707 1.00 90.00 97 GLU A C 1
ATOM 786 O O . GLU A 1 97 ? 20.297 0.469 -36.543 1.00 90.00 97 GLU A O 1
ATOM 791 N N . LYS A 1 98 ? 18.141 -0.064 -36.867 1.00 89.44 98 LYS A N 1
ATOM 792 C CA . LYS A 1 98 ? 17.653 1.327 -36.851 1.00 89.44 98 LYS A CA 1
ATOM 793 C C . LYS A 1 98 ? 17.906 2.012 -35.508 1.00 89.44 98 LYS A C 1
ATOM 795 O O . LYS A 1 98 ? 18.321 3.168 -35.485 1.00 89.44 98 LYS A O 1
ATOM 800 N N . TYR A 1 99 ? 17.695 1.297 -34.407 1.00 90.19 99 TYR A N 1
ATOM 801 C CA . TYR A 1 99 ? 17.960 1.775 -33.055 1.00 90.19 99 TYR A CA 1
ATOM 802 C C . TYR A 1 99 ? 19.445 2.096 -32.867 1.00 90.19 99 TYR A C 1
ATOM 804 O O . TYR A 1 99 ? 19.773 3.164 -32.359 1.00 90.19 99 TYR A O 1
ATOM 812 N N . ALA A 1 100 ? 20.347 1.228 -33.337 1.00 89.56 100 ALA A N 1
ATOM 813 C CA . ALA A 1 100 ? 21.786 1.456 -33.263 1.00 89.56 100 ALA A CA 1
ATOM 814 C C . ALA A 1 100 ? 22.215 2.708 -34.041 1.00 89.56 100 ALA A C 1
ATOM 816 O O . ALA A 1 100 ? 22.976 3.528 -33.523 1.00 89.56 100 ALA A O 1
ATOM 817 N N . ARG A 1 101 ? 21.676 2.897 -35.252 1.00 88.56 101 ARG A N 1
ATOM 818 C CA . ARG A 1 101 ? 21.933 4.102 -36.053 1.00 88.56 101 ARG A CA 1
ATOM 819 C C . ARG A 1 101 ? 21.407 5.370 -35.380 1.00 88.56 101 ARG A C 1
ATOM 821 O O . ARG A 1 101 ? 22.120 6.361 -35.311 1.00 88.56 101 ARG A O 1
ATOM 828 N N . ALA A 1 102 ? 20.180 5.339 -34.862 1.00 88.44 102 ALA A N 1
ATOM 829 C CA . ALA A 1 102 ? 19.536 6.513 -34.275 1.00 88.44 102 ALA A CA 1
ATOM 830 C C . ALA A 1 102 ? 20.095 6.885 -32.890 1.00 88.44 102 ALA A C 1
ATOM 832 O O . ALA A 1 102 ? 20.263 8.065 -32.591 1.00 88.44 102 ALA A O 1
ATOM 833 N N . LYS A 1 103 ? 20.382 5.892 -32.037 1.00 88.00 103 LYS A N 1
ATOM 834 C CA . LYS A 1 103 ? 20.822 6.117 -30.653 1.00 88.00 103 LYS A CA 1
ATOM 835 C C . LYS A 1 103 ? 22.329 6.287 -30.516 1.00 88.00 103 LYS A C 1
ATOM 837 O O . LYS A 1 103 ? 22.776 7.094 -29.706 1.00 88.00 103 LYS A O 1
ATOM 842 N N . PHE A 1 104 ? 23.095 5.496 -31.264 1.00 88.31 104 PHE A N 1
ATOM 843 C CA . PHE A 1 104 ? 24.551 5.416 -31.135 1.00 88.31 104 PHE A CA 1
ATOM 844 C C . PHE A 1 104 ? 25.282 5.950 -32.366 1.00 88.31 104 PHE A C 1
ATOM 846 O O . PHE A 1 104 ? 26.495 5.785 -32.458 1.00 88.31 104 PHE A O 1
ATOM 853 N N . SER A 1 105 ? 24.566 6.569 -33.313 1.00 86.00 105 SER A N 1
ATOM 854 C CA . SER A 1 105 ? 25.148 7.086 -34.556 1.00 86.00 105 SER A CA 1
ATOM 855 C C . SER A 1 105 ? 25.938 6.021 -35.326 1.00 86.00 105 SER 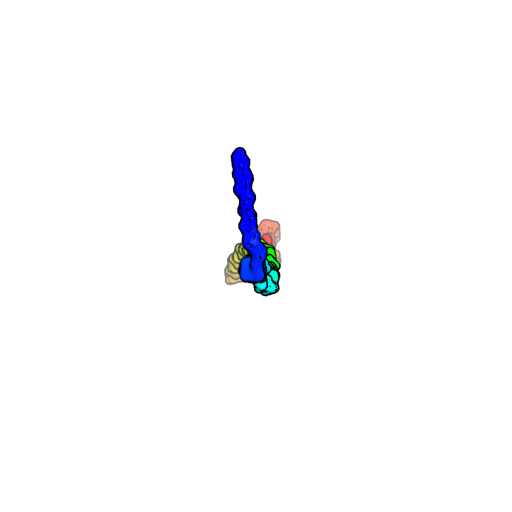A C 1
ATOM 857 O O . SER A 1 105 ? 26.923 6.329 -35.994 1.00 86.00 105 SER A O 1
ATOM 859 N N . TYR A 1 106 ? 25.525 4.752 -35.208 1.00 88.81 106 TYR A N 1
ATOM 860 C CA . TYR A 1 106 ? 26.166 3.649 -35.912 1.00 88.81 106 TYR A CA 1
ATOM 861 C C . TYR A 1 106 ? 26.017 3.842 -37.424 1.00 88.81 106 TYR A C 1
ATOM 863 O O . TYR A 1 106 ? 24.924 4.117 -37.917 1.00 88.81 106 TYR A O 1
ATOM 871 N N . SER A 1 107 ? 27.115 3.698 -38.154 1.00 88.56 107 SER A N 1
ATOM 872 C CA . SER A 1 107 ? 27.204 4.007 -39.578 1.00 88.56 107 SER A CA 1
ATOM 873 C C . SER A 1 107 ? 28.269 3.118 -40.212 1.00 88.56 107 SER A C 1
ATOM 875 O O . SER A 1 107 ? 29.239 2.749 -39.544 1.00 88.56 107 SER A O 1
ATOM 877 N N . LYS A 1 108 ? 28.094 2.749 -41.480 1.00 88.94 108 LYS A N 1
ATOM 878 C CA . LYS A 1 108 ? 29.119 2.030 -42.252 1.00 88.94 108 LYS A CA 1
ATOM 879 C C . LYS A 1 108 ? 30.095 3.014 -42.898 1.00 88.94 108 LYS A C 1
ATOM 881 O O . LYS A 1 108 ? 29.827 4.211 -42.975 1.00 88.94 108 LYS A O 1
ATOM 886 N N . ASP A 1 109 ? 31.236 2.495 -43.343 1.00 88.81 109 ASP A N 1
ATOM 887 C CA . ASP A 1 109 ? 32.270 3.310 -43.975 1.00 88.81 109 ASP A CA 1
ATOM 888 C C . ASP A 1 109 ? 31.730 4.028 -45.226 1.00 88.81 109 ASP A C 1
ATOM 890 O O . ASP A 1 109 ? 31.003 3.441 -46.031 1.00 88.81 109 ASP A O 1
ATOM 894 N N . GLY A 1 110 ? 32.044 5.319 -45.349 1.00 87.50 110 GLY A N 1
ATOM 895 C CA . GLY A 1 110 ? 31.548 6.198 -46.416 1.00 87.50 110 GLY A CA 1
ATOM 896 C C . GLY A 1 110 ? 30.148 6.813 -46.223 1.00 87.50 110 GLY A C 1
ATOM 897 O O . GLY A 1 110 ? 29.731 7.617 -47.060 1.00 87.50 110 GLY A O 1
ATOM 898 N N . GLU A 1 111 ? 29.415 6.503 -45.148 1.00 87.81 111 GLU A N 1
ATOM 899 C CA . GLU A 1 111 ? 28.099 7.103 -44.857 1.00 87.81 111 GLU A CA 1
ATOM 900 C C . GLU A 1 111 ? 28.224 8.453 -44.107 1.00 87.81 111 GLU A C 1
ATOM 902 O O . GLU A 1 111 ? 29.061 8.626 -43.222 1.00 87.81 111 GLU A O 1
ATOM 907 N N . LYS A 1 112 ? 27.369 9.435 -44.439 1.00 87.12 112 LYS A N 1
ATOM 908 C CA . LYS A 1 112 ? 27.276 10.723 -43.719 1.00 87.12 112 LYS A CA 1
ATOM 909 C C . LYS A 1 112 ? 26.208 10.641 -42.626 1.00 87.12 112 LYS A C 1
ATOM 911 O O . LYS A 1 112 ? 25.051 10.356 -42.927 1.00 87.12 112 LYS A O 1
ATOM 916 N N . VAL A 1 113 ? 26.579 10.951 -41.383 1.00 84.56 113 VAL A N 1
ATOM 917 C CA . VAL A 1 113 ? 25.676 10.898 -40.222 1.00 84.56 113 VAL A CA 1
ATOM 918 C C . VAL A 1 113 ? 25.123 12.283 -39.895 1.00 84.56 113 VAL A C 1
ATOM 920 O O . VAL A 1 113 ? 25.880 13.235 -39.714 1.00 84.56 113 VAL A O 1
ATOM 923 N N . PHE A 1 114 ? 23.800 12.378 -39.761 1.00 85.38 114 PHE A N 1
ATOM 924 C CA . PHE A 1 114 ? 23.105 13.578 -39.299 1.00 85.38 114 PHE A CA 1
ATOM 925 C C . PHE A 1 114 ? 22.319 13.259 -38.028 1.00 85.38 114 PHE A C 1
ATOM 927 O O . PHE A 1 114 ? 21.436 12.401 -38.034 1.00 85.38 114 PHE A O 1
ATOM 934 N N . SER A 1 115 ? 22.630 13.957 -36.937 1.00 81.94 115 SER A N 1
ATOM 935 C CA . SER A 1 115 ? 21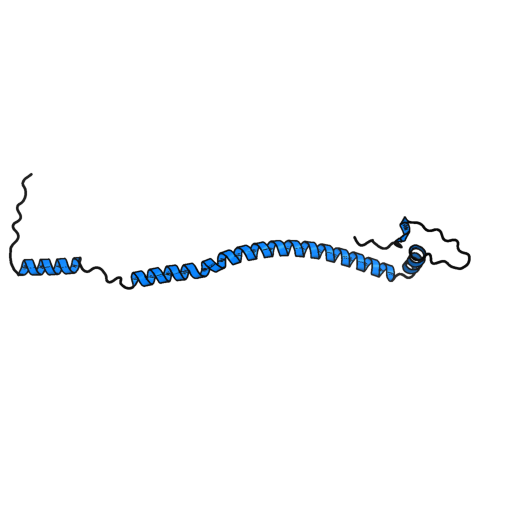.922 13.791 -35.668 1.00 81.94 115 SER A CA 1
ATOM 936 C C . SER A 1 115 ? 20.597 14.542 -35.698 1.00 81.94 115 SER A C 1
ATOM 938 O O . SER A 1 115 ? 20.574 15.765 -35.822 1.00 81.94 115 SER A O 1
ATOM 940 N N . ILE A 1 116 ? 19.494 13.814 -35.540 1.00 86.38 116 ILE A N 1
ATOM 941 C CA . ILE A 1 116 ? 18.147 14.382 -35.433 1.00 86.38 116 ILE A CA 1
ATOM 942 C C . ILE A 1 116 ? 17.727 14.294 -33.959 1.00 86.38 116 ILE A C 1
ATOM 944 O O . ILE A 1 116 ? 17.519 13.182 -33.468 1.00 86.38 116 ILE A O 1
ATOM 948 N N . PRO A 1 117 ? 17.592 15.425 -33.236 1.00 84.06 117 PRO A N 1
ATOM 949 C CA . PRO A 1 117 ? 17.296 15.424 -31.799 1.00 84.06 117 PRO A CA 1
ATOM 950 C C . PRO A 1 117 ? 16.018 14.660 -31.433 1.00 84.06 117 PRO A C 1
ATOM 952 O O . PRO A 1 117 ? 15.971 13.986 -30.408 1.00 84.06 117 PRO A O 1
ATOM 955 N N . GLU A 1 118 ? 15.001 14.707 -32.294 1.00 84.19 118 GLU A N 1
ATOM 956 C CA . GLU A 1 118 ? 13.720 14.015 -32.094 1.00 84.19 118 GLU A CA 1
ATOM 957 C C . GLU A 1 118 ? 13.840 12.483 -32.144 1.00 84.19 118 GLU A C 1
ATOM 959 O O . GLU A 1 118 ? 13.014 11.773 -31.575 1.00 84.19 118 GLU A O 1
ATOM 964 N N . LEU A 1 119 ? 14.889 11.955 -32.784 1.00 81.94 119 LEU A N 1
ATOM 965 C CA . LEU A 1 119 ? 15.136 10.517 -32.922 1.00 81.94 119 LEU A CA 1
ATOM 966 C C . LEU A 1 119 ? 16.173 9.989 -31.922 1.00 81.94 119 LEU A C 1
ATOM 968 O O . LEU A 1 119 ? 16.496 8.801 -31.945 1.00 81.94 119 LEU A O 1
ATOM 972 N N . ALA A 1 120 ? 16.654 10.832 -31.004 1.00 79.81 120 ALA A N 1
ATOM 973 C CA . ALA A 1 120 ? 17.695 10.484 -30.036 1.00 79.81 120 ALA A CA 1
ATOM 974 C C . ALA A 1 120 ? 17.298 9.361 -29.052 1.00 79.81 120 ALA A C 1
ATOM 976 O O . ALA A 1 120 ? 18.160 8.786 -28.382 1.00 79.81 120 ALA A O 1
ATOM 977 N N . ASP A 1 121 ? 16.008 9.029 -28.955 1.00 80.62 121 ASP A N 1
ATOM 978 C CA . ASP A 1 121 ? 15.491 7.916 -28.145 1.00 80.62 121 ASP A CA 1
ATOM 979 C C . ASP A 1 121 ? 15.379 6.595 -28.937 1.00 80.62 121 ASP A C 1
ATOM 981 O O . ASP A 1 121 ? 15.005 5.561 -28.380 1.00 80.62 121 ASP A O 1
ATOM 985 N N . GLY A 1 122 ? 15.712 6.601 -30.234 1.00 81.06 122 GLY A N 1
ATOM 986 C CA . GLY A 1 122 ? 15.751 5.411 -31.088 1.00 81.06 122 GLY A CA 1
ATOM 987 C C . GLY A 1 122 ? 14.387 4.756 -31.352 1.00 81.06 122 GLY A C 1
ATOM 988 O O . GLY A 1 122 ? 14.327 3.586 -31.715 1.00 81.06 122 GLY A O 1
ATOM 989 N N . GLY A 1 123 ? 13.278 5.477 -31.154 1.00 77.69 123 GLY A N 1
ATOM 990 C CA . GLY A 1 123 ? 11.919 4.935 -31.321 1.00 77.69 123 GLY A CA 1
ATOM 9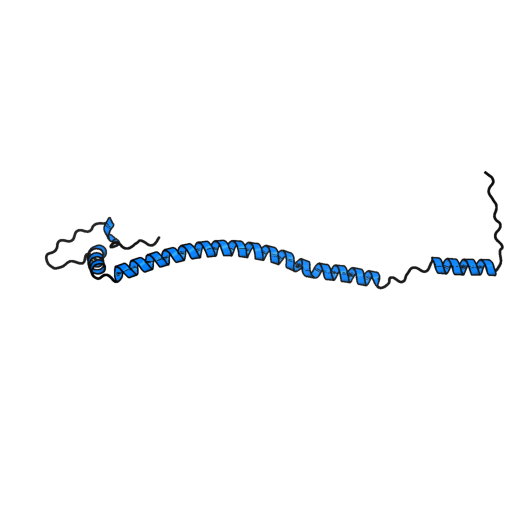91 C C . GLY A 1 123 ? 11.416 4.095 -30.136 1.00 77.69 123 GLY A C 1
ATOM 992 O O . GLY A 1 123 ? 10.385 3.416 -30.239 1.00 77.69 123 GLY A O 1
ATOM 993 N N . MET A 1 124 ? 12.124 4.138 -29.004 1.00 81.56 124 MET A N 1
ATOM 994 C CA . MET A 1 124 ? 11.651 3.567 -27.744 1.00 81.56 124 MET A CA 1
ATOM 995 C C . MET A 1 124 ? 10.570 4.443 -27.125 1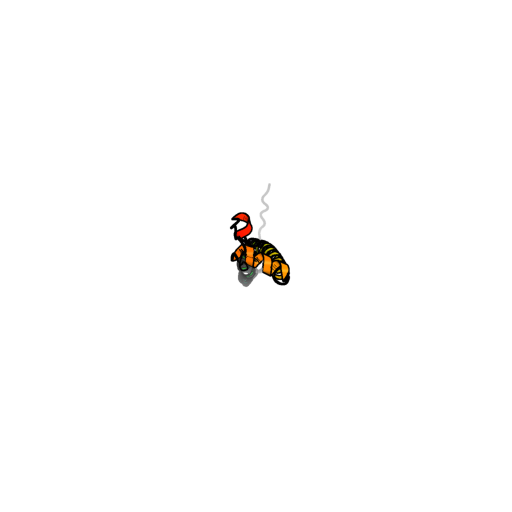.00 81.56 124 MET A C 1
ATOM 997 O O . MET A 1 124 ? 10.600 5.672 -27.227 1.00 81.56 124 MET A O 1
ATOM 1001 N N . THR A 1 125 ? 9.616 3.814 -26.449 1.00 78.06 125 THR A N 1
ATOM 1002 C CA . THR A 1 125 ? 8.654 4.563 -25.644 1.00 78.06 125 THR A CA 1
ATOM 1003 C C . THR A 1 125 ? 9.343 5.072 -24.382 1.00 78.06 125 THR A C 1
ATOM 1005 O O . THR A 1 125 ? 9.811 4.283 -23.565 1.00 78.06 125 THR A O 1
ATOM 1008 N N . LYS A 1 126 ? 9.423 6.399 -24.208 1.00 67.31 126 LYS A N 1
ATOM 1009 C CA . LYS A 1 126 ? 9.903 7.001 -22.958 1.00 67.31 126 LYS A CA 1
ATOM 1010 C C . LYS A 1 126 ? 8.959 6.594 -21.827 1.00 67.31 126 LYS A C 1
ATOM 1012 O O . LYS A 1 126 ? 7.814 7.040 -21.785 1.00 67.31 126 LYS A O 1
ATOM 1017 N N . GLY A 1 127 ? 9.445 5.746 -20.924 1.00 61.28 127 GLY A N 1
ATOM 1018 C CA . GLY A 1 127 ? 8.804 5.549 -19.631 1.00 61.28 127 GLY A CA 1
ATOM 1019 C C . GLY A 1 127 ? 8.840 6.878 -18.885 1.00 61.28 127 GLY A C 1
ATOM 1020 O O . GLY A 1 127 ? 9.926 7.381 -18.603 1.00 61.28 127 GLY A O 1
ATOM 1021 N N . LYS A 1 128 ? 7.669 7.475 -18.662 1.00 46.31 128 LYS A N 1
ATOM 1022 C CA . LYS A 1 128 ? 7.511 8.531 -17.660 1.00 46.31 128 LYS A CA 1
ATOM 1023 C C . LYS A 1 128 ? 7.471 7.906 -16.275 1.00 46.31 128 LYS A C 1
ATOM 1025 O O . LYS A 1 128 ? 6.825 6.840 -16.149 1.00 46.31 128 LYS A O 1
#

Radius of gyration: 48.06 Å; chains: 1; bounding box: 100×28×121 Å

InterPro domains:
  IPR007060 Septum formation initiator FtsL/DivIC [PF04977] (42-118)
  IPR039076 Cell division protein DivIC [PTHR40027] (3-119)